Protein AF-A0A1H1B3R2-F1 (afdb_monomer)

Nearest PDB structures (foldseek):
  4d8j-assembly1_A  TM=6.590E-01  e=1.425E+00  Escherichia coli
  5x3t-assembly1_G  TM=8.684E-01  e=4.799E+00  Mycobacterium tuberculosis H37Rv

Solvent-accessible surface area (backbone atoms only — not comparable to full-atom values): 3733 Å² total; per-residue (Å²): 136,89,85,85,83,78,80,88,71,49,70,68,59,55,49,52,46,50,53,50,9,60,75,70,75,46,53,58,67,60,39,52,49,53,52,51,54,51,52,54,49,54,51,51,55,52,50,52,52,53,52,51,54,61,56,57,68,74,67,66,132

Structure (mmCIF, N/CA/C/O backbone):
data_AF-A0A1H1B3R2-F1
#
_entry.id   AF-A0A1H1B3R2-F1
#
loop_
_atom_site.group_PDB
_atom_site.id
_atom_site.type_symbol
_atom_site.label_atom_id
_atom_site.label_alt_id
_atom_site.label_comp_id
_atom_site.label_asym_id
_atom_site.label_entity_id
_atom_site.label_seq_id
_atom_site.pdbx_PDB_ins_code
_atom_site.Cartn_x
_atom_site.Cartn_y
_atom_site.Cartn_z
_atom_site.occupancy
_atom_site.B_iso_or_equiv
_atom_site.auth_seq_id
_atom_site.auth_comp_id
_atom_site.auth_asym_id
_atom_site.auth_atom_id
_atom_site.pdbx_PDB_model_num
ATOM 1 N N . MET A 1 1 ? -3.937 -17.237 8.105 1.00 62.72 1 MET A N 1
ATOM 2 C CA . MET A 1 1 ? -3.653 -15.859 7.662 1.00 62.72 1 MET A CA 1
ATOM 3 C C . MET A 1 1 ? -2.193 -15.617 7.980 1.00 62.72 1 MET A C 1
ATOM 5 O O . MET A 1 1 ? -1.836 -15.745 9.144 1.00 62.72 1 MET A O 1
ATOM 9 N N . GLU A 1 2 ? -1.351 -15.428 6.971 1.00 83.75 2 GLU A N 1
ATOM 10 C CA . GLU A 1 2 ? 0.066 -15.125 7.191 1.00 83.75 2 GLU A CA 1
ATOM 11 C C . GLU A 1 2 ? 0.227 -13.621 7.415 1.00 83.75 2 GLU A C 1
ATOM 13 O O . GLU A 1 2 ? -0.434 -12.818 6.755 1.00 83.75 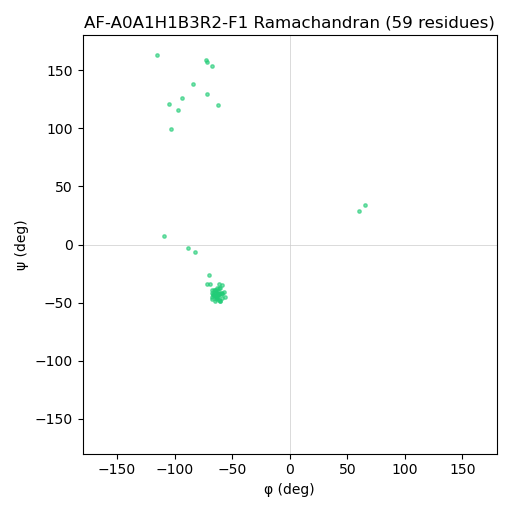2 GLU A O 1
ATOM 18 N N . THR A 1 3 ? 1.071 -13.245 8.373 1.00 87.38 3 THR A N 1
ATOM 19 C CA . THR A 1 3 ? 1.318 -11.844 8.727 1.00 87.38 3 THR A CA 1
ATOM 20 C C . THR A 1 3 ? 2.675 -11.426 8.179 1.00 87.38 3 THR A C 1
ATOM 22 O O . THR A 1 3 ? 3.694 -12.004 8.553 1.00 87.38 3 THR A O 1
ATOM 25 N N . LEU A 1 4 ? 2.695 -10.399 7.327 1.00 87.62 4 LEU A N 1
ATOM 26 C CA . LEU A 1 4 ? 3.921 -9.768 6.845 1.00 87.62 4 LEU A CA 1
ATOM 27 C C . LEU A 1 4 ? 4.222 -8.522 7.684 1.00 87.62 4 LEU A C 1
ATOM 29 O O . LEU A 1 4 ? 3.476 -7.545 7.650 1.00 87.62 4 LEU A O 1
ATOM 33 N N . SER A 1 5 ? 5.340 -8.542 8.402 1.00 91.69 5 SER A N 1
ATOM 34 C CA . SER A 1 5 ? 5.865 -7.361 9.091 1.00 91.69 5 SER A CA 1
ATOM 35 C C . SER A 1 5 ? 6.876 -6.656 8.195 1.00 91.69 5 SER A C 1
ATOM 37 O O . SER A 1 5 ? 7.844 -7.278 7.763 1.00 91.69 5 SER A O 1
ATOM 39 N N . ILE A 1 6 ? 6.681 -5.359 7.945 1.00 88.50 6 ILE A N 1
ATOM 40 C CA . ILE A 1 6 ? 7.611 -4.546 7.150 1.00 88.50 6 ILE A CA 1
ATOM 41 C C . ILE A 1 6 ? 8.444 -3.675 8.103 1.00 88.50 6 ILE A C 1
ATOM 43 O O . ILE A 1 6 ? 7.952 -2.647 8.580 1.00 88.50 6 ILE A O 1
ATOM 47 N N . PRO A 1 7 ? 9.686 -4.073 8.435 1.00 92.06 7 PRO A N 1
ATOM 48 C CA . PRO A 1 7 ? 10.540 -3.280 9.306 1.00 92.06 7 PRO A CA 1
ATOM 49 C C . PRO A 1 7 ? 11.056 -2.029 8.583 1.00 92.06 7 PRO A C 1
ATOM 51 O O . PRO A 1 7 ? 11.145 -1.987 7.358 1.00 92.06 7 PRO A O 1
ATOM 54 N N . ASN A 1 8 ? 11.461 -1.025 9.363 1.00 92.75 8 ASN A N 1
ATOM 55 C CA . ASN A 1 8 ? 12.152 0.175 8.874 1.00 92.75 8 ASN A CA 1
ATOM 56 C C . ASN A 1 8 ? 11.367 1.015 7.851 1.00 92.75 8 ASN A C 1
ATOM 58 O O . ASN A 1 8 ? 11.966 1.714 7.031 1.00 92.75 8 ASN A O 1
ATOM 62 N N . LEU A 1 9 ? 10.030 0.999 7.908 1.00 92.75 9 LEU A N 1
ATOM 63 C CA . LEU A 1 9 ? 9.234 1.951 7.140 1.00 92.75 9 LEU A CA 1
ATOM 64 C C . LEU A 1 9 ? 9.558 3.373 7.615 1.00 92.75 9 LEU A C 1
ATOM 66 O O . LEU A 1 9 ? 9.374 3.706 8.787 1.00 92.75 9 LEU A O 1
ATOM 70 N N . ASN A 1 10 ? 10.050 4.218 6.711 1.00 96.00 10 ASN A N 1
ATOM 71 C CA . ASN A 1 10 ? 10.352 5.596 7.072 1.00 96.00 10 ASN A CA 1
ATOM 72 C C . ASN A 1 10 ? 9.055 6.371 7.392 1.00 96.00 10 ASN A C 1
ATOM 74 O O . ASN A 1 10 ? 7.973 6.058 6.885 1.00 96.00 10 ASN A O 1
ATOM 78 N N . ALA A 1 11 ? 9.168 7.413 8.221 1.00 95.00 11 ALA A N 1
ATOM 79 C CA . ALA A 1 11 ? 8.013 8.177 8.699 1.00 95.00 11 ALA A CA 1
ATOM 80 C C . ALA A 1 11 ? 7.189 8.802 7.560 1.00 95.00 11 ALA A C 1
ATOM 82 O O . ALA A 1 11 ? 5.964 8.858 7.641 1.00 95.00 11 ALA A O 1
ATOM 83 N N . ARG A 1 12 ? 7.849 9.224 6.475 1.00 95.12 12 ARG A N 1
ATOM 84 C CA . ARG A 1 12 ? 7.184 9.825 5.313 1.00 95.12 12 ARG A CA 1
ATOM 85 C C . ARG A 1 12 ? 6.313 8.811 4.571 1.00 95.12 12 ARG A C 1
ATOM 87 O O . ARG A 1 12 ? 5.216 9.156 4.150 1.00 95.12 12 ARG A O 1
ATOM 94 N N . THR A 1 13 ? 6.776 7.570 4.437 1.00 95.12 13 THR A N 1
ATOM 95 C CA . THR A 1 13 ? 6.014 6.474 3.831 1.00 95.12 13 THR A CA 1
ATOM 96 C C . THR A 1 13 ? 4.813 6.105 4.696 1.00 95.12 13 THR A C 1
ATOM 98 O O . THR A 1 13 ? 3.720 5.944 4.162 1.00 95.12 13 THR A O 1
ATOM 101 N N . ILE A 1 14 ? 4.982 6.031 6.023 1.00 95.50 14 ILE A N 1
ATOM 102 C CA . ILE A 1 14 ? 3.863 5.775 6.949 1.00 95.50 14 ILE A CA 1
ATOM 103 C C . ILE A 1 14 ? 2.796 6.863 6.808 1.00 95.50 14 ILE A C 1
ATOM 105 O O . ILE A 1 14 ? 1.610 6.554 6.710 1.00 95.50 14 ILE A O 1
ATOM 109 N N . GLU A 1 15 ? 3.210 8.129 6.774 1.00 97.25 15 GLU A N 1
ATOM 110 C CA . GLU A 1 15 ? 2.273 9.243 6.657 1.00 97.25 15 GLU A CA 1
ATOM 111 C C . GLU A 1 15 ? 1.571 9.264 5.297 1.00 97.25 15 GLU A C 1
ATOM 113 O O . GLU A 1 15 ? 0.354 9.412 5.234 1.00 97.25 15 GLU A O 1
ATOM 118 N N . GLY A 1 16 ? 2.306 9.006 4.212 1.00 96.56 16 GLY A N 1
ATOM 119 C CA . GLY A 1 16 ? 1.7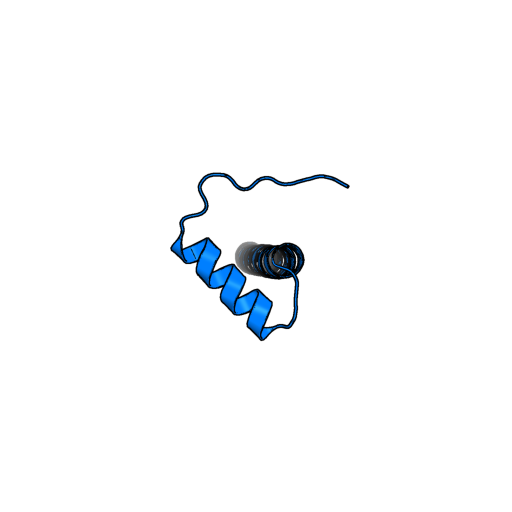17 8.850 2.882 1.00 96.56 16 GLY A CA 1
ATOM 120 C C . GLY A 1 16 ? 0.642 7.761 2.845 1.00 96.56 16 GLY A C 1
ATOM 121 O O . GLY A 1 16 ? -0.451 8.000 2.337 1.00 96.56 16 GLY A O 1
ATOM 122 N N . LEU A 1 17 ? 0.904 6.596 3.451 1.00 96.00 17 LEU A N 1
ATOM 123 C CA . LEU A 1 17 ? -0.078 5.511 3.544 1.00 96.00 17 LEU A CA 1
ATOM 124 C C . LEU A 1 17 ? -1.324 5.915 4.342 1.00 96.00 17 LEU A C 1
ATOM 126 O O . LEU A 1 17 ? -2.434 5.562 3.954 1.00 96.00 17 LEU A O 1
ATOM 130 N N . ARG A 1 18 ? -1.166 6.667 5.437 1.00 97.62 18 ARG A N 1
ATOM 131 C CA . ARG A 1 18 ? -2.302 7.162 6.234 1.00 97.62 18 ARG A CA 1
ATOM 132 C C . ARG A 1 18 ? -3.169 8.135 5.449 1.00 97.62 18 ARG A C 1
ATOM 134 O O . ARG A 1 18 ? -4.391 8.006 5.485 1.00 97.62 18 ARG A O 1
ATOM 141 N N . VAL A 1 19 ? -2.548 9.071 4.731 1.00 98.12 19 VAL A N 1
ATOM 142 C CA . VAL A 1 19 ? -3.259 10.033 3.878 1.00 98.12 19 VAL A CA 1
ATOM 143 C C . VAL A 1 19 ? -4.044 9.299 2.793 1.00 98.12 19 VAL A C 1
ATOM 145 O O . VAL A 1 19 ? -5.239 9.537 2.648 1.00 98.12 19 VAL A O 1
ATOM 148 N N . LEU A 1 20 ? -3.414 8.357 2.086 1.00 97.50 20 LEU A N 1
ATOM 149 C CA . LEU A 1 20 ? -4.079 7.573 1.041 1.00 97.50 20 LEU A CA 1
ATOM 150 C C . LEU A 1 20 ? -5.234 6.734 1.597 1.00 97.50 20 LEU A C 1
ATOM 152 O O . LEU A 1 20 ? -6.333 6.760 1.045 1.00 97.50 20 LEU A O 1
ATOM 156 N N . ALA A 1 21 ? -5.024 6.055 2.727 1.00 98.06 21 ALA A N 1
ATOM 157 C CA . ALA A 1 21 ? -6.063 5.265 3.379 1.00 98.06 21 ALA A CA 1
ATOM 158 C C . ALA A 1 21 ? -7.275 6.133 3.757 1.00 98.06 21 ALA A C 1
ATOM 160 O O . ALA A 1 21 ? -8.415 5.742 3.503 1.00 98.06 21 ALA A O 1
ATOM 161 N N . ALA A 1 22 ? -7.036 7.337 4.290 1.00 97.81 22 ALA A N 1
ATOM 162 C CA . ALA A 1 22 ? -8.092 8.296 4.596 1.00 97.81 22 ALA A CA 1
ATOM 163 C C . ALA A 1 22 ? -8.829 8.767 3.330 1.00 97.81 22 ALA A C 1
ATOM 165 O O . ALA A 1 22 ? -10.059 8.765 3.309 1.00 97.81 22 ALA A O 1
ATOM 166 N N . CYS A 1 23 ? -8.102 9.107 2.261 1.00 97.62 23 CYS A N 1
ATOM 167 C CA . CYS A 1 23 ? -8.688 9.524 0.984 1.00 97.62 23 CYS A CA 1
ATOM 168 C C . CYS A 1 23 ? -9.552 8.430 0.340 1.00 97.62 23 CYS A C 1
ATOM 170 O O . CYS A 1 23 ? -10.591 8.735 -0.240 1.00 97.62 23 CYS A O 1
ATOM 172 N N . HIS A 1 24 ? -9.146 7.165 0.448 1.00 97.62 24 HIS A N 1
ATOM 173 C CA . HIS A 1 24 ? -9.870 6.028 -0.125 1.00 97.62 24 HIS A CA 1
ATOM 174 C C . HIS A 1 24 ? -10.937 5.435 0.809 1.00 97.62 24 HIS A C 1
ATOM 176 O O . HIS A 1 24 ? -11.631 4.499 0.411 1.00 97.62 24 HIS A O 1
ATOM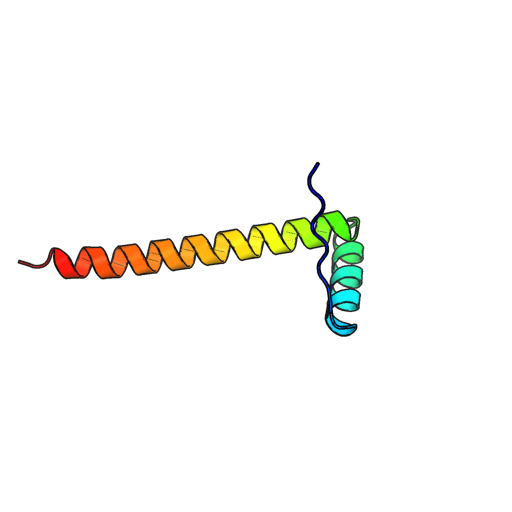 182 N N . GLY A 1 25 ? -11.071 5.938 2.043 1.00 97.94 25 GLY A N 1
ATOM 183 C CA . GLY A 1 25 ? -12.005 5.400 3.037 1.00 97.94 25 GLY A CA 1
ATOM 184 C C . GLY A 1 25 ? -11.666 3.971 3.479 1.00 97.94 25 GLY A C 1
ATOM 185 O O . GLY A 1 25 ? -12.563 3.164 3.719 1.00 97.94 25 GLY A O 1
ATOM 186 N N . ARG A 1 26 ? -10.375 3.630 3.546 1.00 97.19 26 ARG A N 1
ATOM 187 C CA . ARG A 1 26 ? -9.864 2.287 3.863 1.00 97.19 26 ARG A CA 1
ATOM 188 C C . ARG A 1 26 ? -9.084 2.274 5.172 1.00 97.19 26 ARG A C 1
ATOM 190 O O . ARG A 1 26 ? -8.628 3.300 5.668 1.00 97.19 26 ARG A O 1
ATOM 197 N N . THR A 1 27 ? -8.891 1.076 5.723 1.00 97.69 27 THR A N 1
ATOM 198 C CA . THR A 1 27 ? -7.901 0.868 6.786 1.00 97.69 27 THR A CA 1
ATOM 199 C C . TH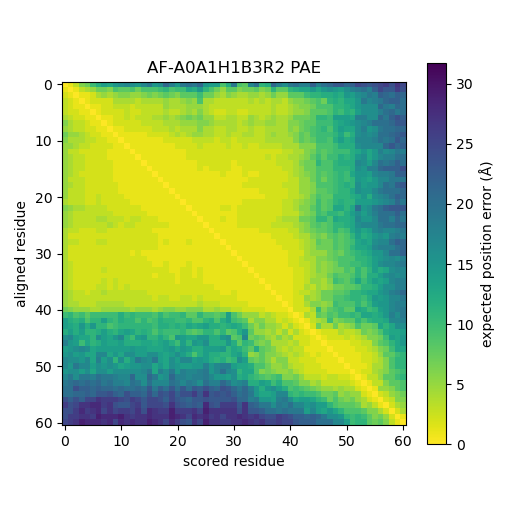R A 1 27 ? -6.488 0.941 6.209 1.00 97.69 27 THR A C 1
ATOM 201 O O . THR A 1 27 ? -6.270 0.672 5.026 1.00 97.69 27 THR A O 1
ATOM 204 N N . LE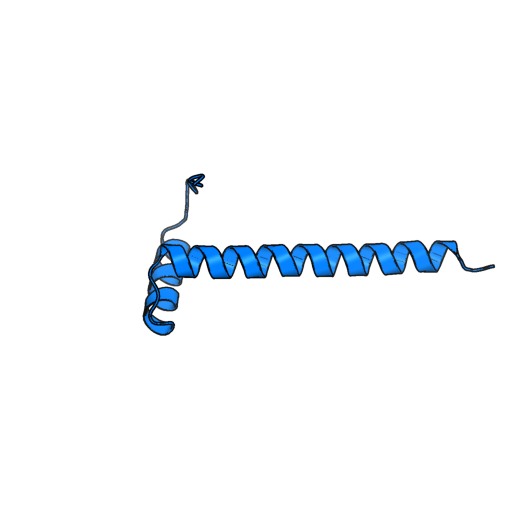U A 1 28 ? -5.512 1.251 7.066 1.00 95.56 28 LEU A N 1
ATOM 205 C CA . LEU A 1 28 ? -4.102 1.308 6.678 1.00 95.56 28 LEU A CA 1
ATOM 206 C C . LEU A 1 28 ? -3.610 -0.019 6.078 1.00 95.56 28 LEU A C 1
ATOM 208 O O . LEU A 1 28 ? -2.886 -0.016 5.090 1.00 95.56 28 LEU A O 1
ATOM 212 N N . GLU A 1 29 ? -4.031 -1.149 6.654 1.00 95.00 29 GLU A N 1
ATOM 213 C CA . GLU A 1 29 ? -3.676 -2.485 6.162 1.00 95.00 29 GLU A CA 1
ATOM 214 C C . GLU A 1 29 ? -4.245 -2.750 4.763 1.00 95.00 29 GLU A C 1
ATOM 216 O O . GLU A 1 29 ? -3.522 -3.210 3.881 1.00 95.00 29 GLU A O 1
ATOM 221 N N . THR A 1 30 ? -5.524 -2.435 4.539 1.00 96.62 30 THR A N 1
ATOM 222 C CA . THR A 1 30 ? -6.171 -2.633 3.236 1.00 96.62 30 THR A CA 1
ATOM 223 C C . THR A 1 30 ? -5.526 -1.765 2.162 1.00 96.62 30 THR A C 1
ATOM 225 O O . THR A 1 30 ? -5.328 -2.224 1.040 1.00 96.62 30 THR A O 1
ATOM 228 N N . GLU A 1 31 ? -5.164 -0.527 2.500 1.00 97.00 31 GLU A N 1
ATOM 229 C CA . GLU A 1 31 ? -4.475 0.360 1.565 1.00 97.00 31 GLU A CA 1
ATOM 230 C C . GLU A 1 31 ? -3.057 -0.130 1.250 1.00 97.00 31 GLU A C 1
ATOM 232 O O . GLU A 1 31 ? -2.681 -0.217 0.082 1.00 97.00 31 GLU A O 1
ATOM 237 N N . ALA A 1 32 ? -2.293 -0.539 2.269 1.00 94.88 32 ALA A N 1
ATOM 238 C CA . ALA A 1 32 ? -0.967 -1.120 2.072 1.00 94.88 32 ALA A CA 1
ATOM 239 C C . ALA A 1 32 ? -1.027 -2.379 1.193 1.00 94.88 32 ALA A C 1
ATOM 241 O O . ALA A 1 32 ? -0.207 -2.537 0.290 1.00 94.88 32 ALA A O 1
ATOM 242 N N . ARG A 1 33 ? -2.027 -3.245 1.404 1.00 94.94 33 ARG A N 1
ATOM 243 C CA . ARG A 1 33 ? -2.255 -4.433 0.574 1.00 94.94 33 ARG A CA 1
ATOM 244 C C . ARG A 1 33 ? -2.541 -4.063 -0.880 1.00 94.94 33 ARG A C 1
ATOM 246 O O . ARG A 1 33 ? -1.902 -4.615 -1.766 1.00 94.94 33 ARG A O 1
ATOM 253 N N . ALA A 1 34 ? -3.441 -3.111 -1.123 1.00 94.62 34 ALA A N 1
ATOM 254 C CA . ALA A 1 34 ? -3.783 -2.680 -2.478 1.00 94.62 34 ALA A CA 1
ATOM 255 C C . ALA A 1 34 ? -2.564 -2.131 -3.236 1.00 94.62 34 ALA A C 1
ATOM 257 O O . ALA A 1 34 ? -2.359 -2.465 -4.402 1.00 94.62 34 ALA A O 1
ATOM 258 N N . ILE A 1 35 ? -1.726 -1.335 -2.567 1.00 93.75 35 ILE A N 1
ATOM 259 C CA . ILE A 1 35 ? -0.493 -0.794 -3.154 1.00 93.75 35 ILE A CA 1
ATOM 260 C C . ILE A 1 35 ? 0.508 -1.916 -3.461 1.00 93.75 35 ILE A C 1
ATOM 262 O O . ILE A 1 35 ? 1.102 -1.927 -4.538 1.00 93.75 35 ILE A O 1
ATOM 266 N N . LEU A 1 36 ? 0.680 -2.879 -2.548 1.00 93.25 36 LEU A N 1
ATOM 267 C CA . LEU A 1 36 ? 1.555 -4.033 -2.774 1.00 93.25 36 LEU A CA 1
ATOM 268 C C . LEU A 1 36 ? 1.065 -4.906 -3.938 1.00 93.25 36 LEU A C 1
ATOM 270 O O . LEU A 1 36 ? 1.875 -5.320 -4.762 1.00 93.25 36 LEU A O 1
ATOM 274 N N . GLU A 1 37 ? -0.244 -5.144 -4.050 1.00 93.06 37 GLU A N 1
ATOM 275 C CA . GLU A 1 37 ? -0.841 -5.882 -5.171 1.00 93.06 37 GLU A CA 1
ATOM 276 C C . GLU A 1 37 ? -0.614 -5.170 -6.510 1.00 93.06 37 GLU A C 1
ATOM 278 O O . GLU A 1 37 ? -0.250 -5.811 -7.496 1.00 93.06 37 GLU A O 1
ATOM 283 N N . GLN A 1 38 ? -0.795 -3.846 -6.553 1.00 89.44 38 GLN A N 1
ATOM 284 C CA . GLN A 1 38 ? -0.536 -3.043 -7.751 1.00 89.44 38 GLN A CA 1
ATOM 285 C C . GLN A 1 38 ? 0.942 -3.082 -8.150 1.00 89.44 38 GLN A C 1
ATOM 287 O O . GLN A 1 38 ? 1.255 -3.300 -9.319 1.00 89.44 38 GLN A O 1
ATOM 292 N N . ALA A 1 39 ? 1.848 -2.913 -7.184 1.00 89.12 39 ALA A N 1
ATOM 293 C CA . ALA A 1 39 ? 3.285 -2.959 -7.431 1.00 89.12 39 ALA A CA 1
ATOM 294 C C . ALA A 1 39 ? 3.730 -4.338 -7.941 1.00 89.12 39 ALA A C 1
ATOM 296 O O . ALA A 1 39 ? 4.494 -4.415 -8.900 1.00 89.12 39 ALA A O 1
ATOM 297 N N . ALA A 1 40 ? 3.218 -5.421 -7.348 1.00 88.25 40 ALA A N 1
ATOM 298 C CA . ALA A 1 40 ? 3.532 -6.781 -7.775 1.00 88.25 40 ALA A CA 1
ATOM 299 C C . ALA A 1 40 ? 3.076 -7.050 -9.217 1.00 88.25 40 ALA A C 1
ATOM 301 O O . ALA A 1 40 ? 3.845 -7.609 -9.994 1.00 88.25 40 ALA A O 1
ATOM 302 N N . ARG A 1 41 ? 1.870 -6.599 -9.595 1.00 84.50 41 ARG A N 1
ATOM 303 C CA . ARG A 1 41 ? 1.363 -6.741 -10.972 1.00 84.50 41 ARG A CA 1
ATOM 304 C C . ARG A 1 41 ? 2.199 -5.966 -11.984 1.00 84.50 41 ARG A C 1
ATOM 306 O O . ARG A 1 41 ? 2.552 -6.519 -13.020 1.00 84.50 41 ARG A O 1
ATOM 313 N N . GLY A 1 42 ? 2.562 -4.723 -11.663 1.00 82.12 42 GLY A N 1
ATOM 314 C CA . GLY A 1 42 ? 3.396 -3.901 -12.541 1.00 82.12 42 GLY A CA 1
ATOM 315 C C . GLY A 1 42 ? 4.783 -4.503 -12.794 1.00 82.12 42 GLY A C 1
ATOM 316 O O . GLY A 1 42 ? 5.305 -4.378 -13.897 1.00 82.12 42 GLY A O 1
ATOM 317 N N . LEU A 1 43 ? 5.361 -5.197 -11.807 1.00 77.00 43 LEU A N 1
ATOM 318 C CA . LEU A 1 43 ? 6.615 -5.938 -11.984 1.00 77.00 43 LEU A CA 1
ATOM 319 C C . LEU A 1 43 ? 6.437 -7.137 -12.921 1.00 77.00 43 LEU A C 1
ATOM 321 O O . LEU A 1 43 ? 7.217 -7.290 -13.853 1.00 77.00 43 LEU A O 1
ATOM 325 N N . THR A 1 44 ? 5.386 -7.940 -12.730 1.00 76.12 44 THR A N 1
ATOM 326 C CA . THR A 1 44 ? 5.113 -9.084 -13.614 1.00 76.12 44 THR A CA 1
ATOM 327 C C . THR A 1 44 ? 4.826 -8.665 -15.052 1.00 76.12 44 THR A C 1
ATOM 329 O O . THR A 1 44 ? 5.354 -9.281 -15.968 1.00 76.12 44 THR A O 1
ATOM 332 N N . GLU A 1 45 ? 4.058 -7.596 -15.271 1.00 79.38 45 GLU A N 1
ATOM 333 C CA . GLU A 1 45 ? 3.778 -7.092 -16.622 1.00 79.38 45 GLU A CA 1
ATOM 334 C C . GLU A 1 45 ? 5.054 -6.578 -17.308 1.00 79.38 45 GLU A C 1
ATOM 336 O O . GLU A 1 45 ? 5.265 -6.824 -18.497 1.00 79.38 45 GLU A O 1
ATOM 341 N N . ALA A 1 46 ? 5.934 -5.898 -16.564 1.00 70.25 46 ALA A N 1
ATOM 342 C CA . ALA A 1 46 ? 7.227 -5.459 -17.081 1.00 70.25 46 ALA A CA 1
ATOM 343 C C . ALA A 1 46 ? 8.139 -6.648 -17.433 1.00 70.25 46 ALA A C 1
ATOM 345 O O . ALA A 1 46 ? 8.771 -6.640 -18.491 1.00 70.25 46 ALA A O 1
ATOM 346 N N . ASP A 1 47 ? 8.175 -7.680 -16.590 1.00 72.94 47 ASP A N 1
ATOM 347 C CA . ASP A 1 47 ? 8.963 -8.893 -16.825 1.00 72.94 47 ASP A CA 1
ATOM 348 C C . ASP A 1 47 ? 8.438 -9.692 -18.029 1.00 72.94 47 ASP A C 1
ATOM 350 O O . ASP A 1 47 ? 9.222 -10.112 -18.882 1.00 7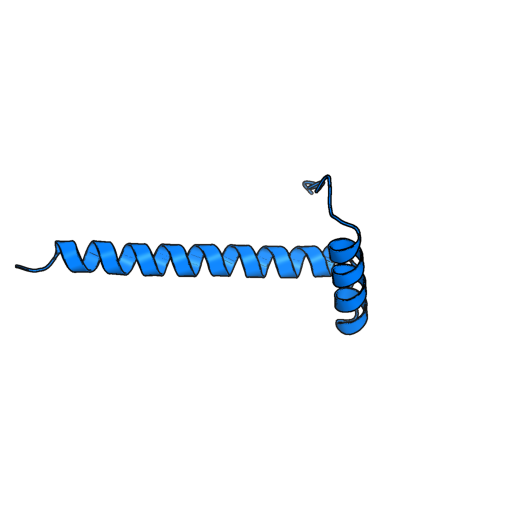2.94 47 ASP A O 1
ATOM 354 N N . GLU A 1 48 ? 7.119 -9.854 -18.156 1.00 80.56 48 GLU A N 1
ATOM 355 C CA . GLU A 1 48 ? 6.477 -10.495 -19.311 1.00 80.56 48 GLU A CA 1
ATOM 356 C C . GLU A 1 48 ? 6.759 -9.730 -20.609 1.00 80.56 48 GLU A C 1
ATOM 358 O O . GLU A 1 48 ? 7.091 -10.332 -21.637 1.00 80.56 48 GLU A O 1
ATOM 363 N N . PHE A 1 49 ? 6.697 -8.397 -20.565 1.00 75.50 49 PHE A N 1
ATOM 364 C CA . PHE A 1 49 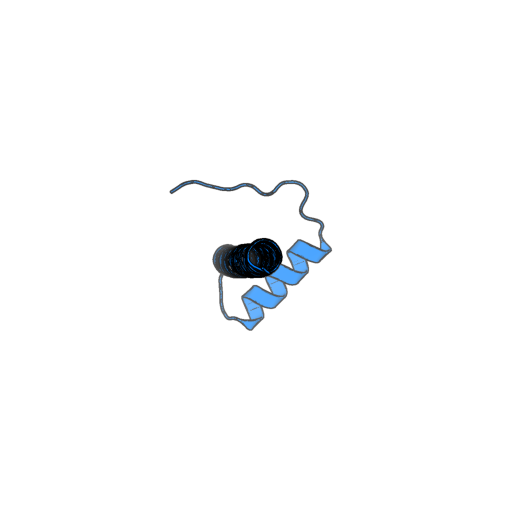? 7.048 -7.554 -21.702 1.00 75.50 49 PHE 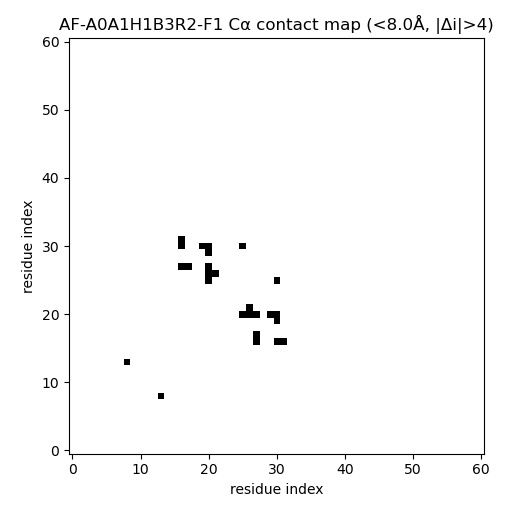A CA 1
ATOM 365 C C . PHE A 1 49 ? 8.510 -7.749 -22.123 1.00 75.50 49 PHE A C 1
ATOM 367 O O . PHE A 1 49 ? 8.781 -7.995 -23.302 1.00 75.50 49 PHE A O 1
ATOM 374 N N . LEU A 1 50 ? 9.455 -7.712 -21.179 1.00 77.00 50 LEU A N 1
ATOM 375 C CA . LEU A 1 50 ? 10.874 -7.946 -21.467 1.00 77.00 50 LEU A CA 1
ATOM 376 C C . LEU A 1 50 ? 11.120 -9.354 -22.028 1.00 77.00 50 LEU A C 1
ATOM 378 O O . LEU A 1 50 ? 11.841 -9.501 -23.017 1.00 77.00 50 LEU A O 1
ATOM 382 N N . ALA A 1 51 ? 10.482 -10.379 -21.456 1.00 79.19 51 ALA A N 1
ATOM 383 C CA . ALA A 1 51 ? 10.566 -11.752 -21.952 1.00 79.19 51 ALA A CA 1
ATOM 384 C C . ALA A 1 51 ? 10.045 -11.878 -23.396 1.00 79.19 51 ALA A C 1
ATOM 386 O O . ALA A 1 51 ? 10.635 -12.597 -24.209 1.00 79.19 51 ALA A O 1
ATOM 387 N N . SER A 1 52 ? 8.985 -11.142 -23.749 1.00 82.75 52 SER A N 1
ATOM 388 C CA . SER A 1 52 ? 8.434 -11.138 -25.108 1.00 82.75 52 SER A CA 1
ATOM 389 C C . SER A 1 52 ? 9.403 -10.548 -26.143 1.00 82.75 52 SER A C 1
ATOM 391 O O . SER A 1 52 ? 9.543 -11.122 -27.222 1.00 82.75 52 SER A O 1
ATOM 393 N N . ILE A 1 53 ? 10.145 -9.481 -25.802 1.00 79.50 53 ILE A N 1
ATOM 394 C CA . ILE A 1 53 ? 11.151 -8.863 -26.689 1.00 79.50 53 ILE A CA 1
ATOM 395 C C . ILE A 1 53 ? 12.306 -9.832 -26.956 1.00 79.50 53 ILE A C 1
ATOM 397 O O . ILE A 1 53 ? 12.677 -10.049 -28.107 1.00 79.50 53 ILE A O 1
ATOM 401 N N . VAL A 1 54 ? 12.857 -10.443 -25.902 1.00 75.88 54 VAL A N 1
ATOM 402 C CA . VAL A 1 54 ? 13.999 -11.370 -26.015 1.00 75.88 54 VAL A CA 1
ATOM 403 C C . VAL A 1 54 ? 13.634 -12.604 -26.845 1.00 75.88 54 VAL A C 1
ATOM 405 O O . VAL A 1 54 ? 14.444 -13.084 -27.635 1.00 75.88 54 VAL A O 1
ATOM 408 N N . THR A 1 55 ? 12.405 -13.103 -26.703 1.00 70.88 55 THR A N 1
ATOM 409 C CA . THR A 1 55 ? 11.936 -14.276 -27.457 1.00 70.88 55 THR A CA 1
ATOM 410 C C . THR A 1 55 ? 11.704 -13.951 -28.937 1.00 70.88 55 THR A C 1
ATOM 412 O O . THR A 1 55 ? 11.971 -14.791 -29.793 1.00 70.88 55 THR A O 1
ATOM 415 N N . HIS A 1 56 ? 11.258 -12.730 -29.259 1.00 65.56 56 HIS A N 1
ATOM 416 C CA . HIS A 1 56 ? 11.045 -12.297 -30.645 1.00 65.56 56 HIS A CA 1
ATOM 417 C C . HIS A 1 56 ? 12.361 -12.132 -31.424 1.00 65.56 56 HIS A C 1
ATOM 419 O O . HIS A 1 56 ? 12.413 -12.453 -32.609 1.00 65.56 56 HIS A O 1
ATOM 425 N N . ASP A 1 57 ? 13.437 -11.703 -30.757 1.00 61.09 57 ASP A N 1
ATOM 426 C CA . ASP A 1 57 ? 14.770 -11.524 -31.359 1.00 61.09 57 ASP A CA 1
ATOM 427 C C . ASP A 1 57 ? 15.447 -12.867 -31.719 1.00 61.09 57 ASP A C 1
ATOM 429 O O . ASP A 1 57 ? 16.226 -12.960 -32.663 1.00 61.09 57 ASP A O 1
ATOM 433 N N . GLN A 1 58 ? 15.085 -13.952 -31.023 1.00 57.31 58 GLN A N 1
ATOM 434 C CA . GLN A 1 58 ? 15.599 -15.314 -31.253 1.00 57.31 58 GLN A CA 1
ATOM 435 C C . GLN A 1 58 ? 14.881 -16.062 -32.399 1.00 57.31 58 GLN A C 1
ATOM 437 O O . GLN A 1 58 ? 15.279 -17.174 -32.744 1.00 57.31 58 GLN A O 1
ATOM 442 N N . GLN A 1 59 ? 13.814 -15.490 -32.972 1.00 56.25 59 GLN A N 1
ATOM 443 C CA . GLN A 1 59 ? 13.020 -16.093 -34.056 1.00 56.25 59 GLN A CA 1
ATOM 444 C C . GLN A 1 59 ? 13.203 -15.401 -35.418 1.00 56.25 59 GLN A C 1
ATOM 446 O O . GLN A 1 59 ? 12.503 -15.749 -36.372 1.00 56.25 59 GLN A O 1
ATOM 451 N N . ALA A 1 60 ? 14.135 -14.452 -35.540 1.00 52.22 60 ALA A N 1
ATOM 452 C CA . ALA A 1 60 ? 14.505 -13.898 -36.838 1.00 52.22 60 ALA A CA 1
ATOM 453 C C . ALA A 1 60 ? 15.318 -14.937 -37.656 1.00 52.22 60 ALA A C 1
ATOM 455 O O . ALA A 1 60 ? 16.253 -15.521 -37.105 1.00 52.22 60 ALA A O 1
ATOM 456 N N . PRO A 1 61 ? 14.947 -15.208 -38.926 1.00 54.38 61 PRO A N 1
ATOM 457 C CA . PRO A 1 61 ? 15.636 -16.164 -39.800 1.00 54.38 61 PRO A CA 1
ATOM 458 C C . PRO A 1 61 ? 17.046 -15.725 -40.214 1.00 54.38 61 PRO A C 1
ATOM 460 O O . PRO A 1 61 ? 17.294 -14.500 -40.296 1.00 54.38 61 PRO A O 1
#

Sequence (61 aa):
METLSIPNLNARTIEGLRVLAACHGRTLETEARAILEQAARGLTEADEFLASIVTHDQQAP

Secondary structure (DSSP, 8-state):
------TT--HHHHHHHHHHHHHHT--HHHHHHHHHHHHHHHHHHHHHHHHHHHHHHTT--

Foldseek 3Di:
DDDDDDPPDDPVNQVVLVVVCVVVVHDSVVSVVVVVVVVVVVVVVVVVVVVVVVVVVVPDD

pLDDT: mean 86.05, std 12.73, range [52.22, 98.12]

Mean predicted aligned error: 8.21 Å

Organism: NCBI:txid37928

InterPro domains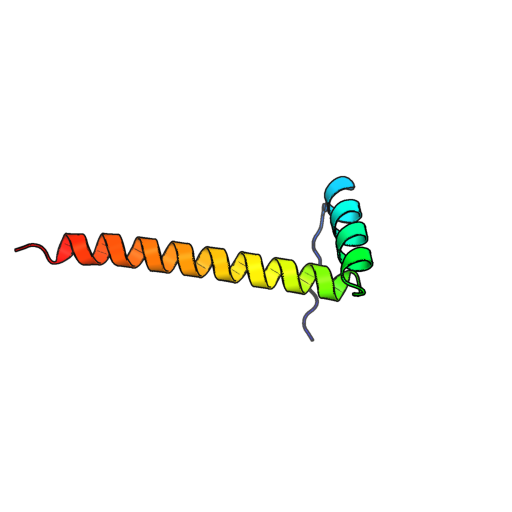:
  IPR010985 Ribbon-helix-helix [SSF47598] (3-45)
  IPR013321 Arc-type ribbon-helix-helix [G3DSA:1.10.1220.10] (12-56)
  IPR053853 Antitoxin FitA-like, ribbon-helix-helix [PF22513] (3-40)

Radius of gyration: 17.72 Å; Cα contacts (8 Å, |Δi|>4): 13; chains: 1; bounding box: 28×26×49 Å